Protein AF-W7JG58-F1 (afdb_monomer)

Solvent-accessible surface area (backbone atoms only — not comparable to full-atom values): 6513 Å² total; per-residue (Å²): 108,73,78,56,68,74,74,56,93,46,72,69,57,53,53,53,50,55,53,48,54,50,50,51,49,55,46,51,51,50,52,54,45,50,71,71,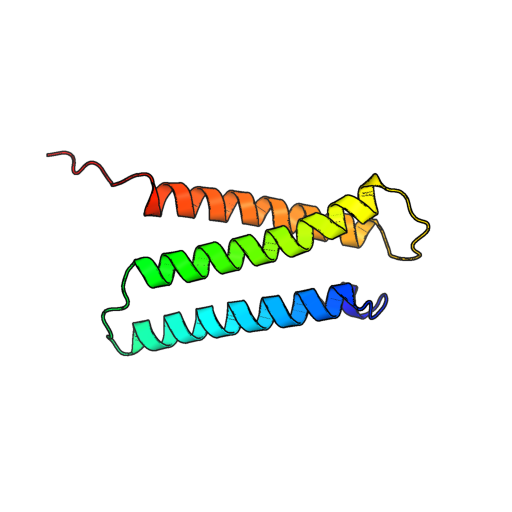68,47,86,70,54,73,63,57,60,47,52,49,52,53,50,52,47,50,53,39,51,65,54,41,55,59,45,48,47,58,71,72,67,66,66,97,62,94,63,64,63,69,60,49,51,53,52,40,54,53,39,51,54,51,44,54,52,53,48,52,51,48,44,56,70,72,70,42,74,78,75,76,80,125

Secondary structure (DSSP, 8-state):
-HHHHTT---HHHHHHHHHHHHHHHHHHHHHHHHHTT----HHHHHHHHHHHHHHHHHHHHHHHHHHHS-----S-HHHHHHHHHHHHHHHHHHHHHHIIIII-------

Structure (mmCIF, N/CA/C/O backbone):
data_AF-W7JG58-F1
#
_entry.id 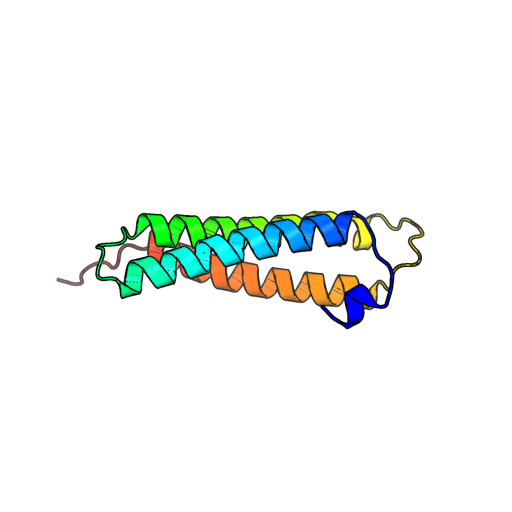  AF-W7JG58-F1
#
loop_
_atom_site.group_PDB
_atom_site.id
_atom_site.type_symbol
_atom_site.label_atom_id
_atom_site.label_alt_id
_atom_site.label_comp_id
_atom_site.label_asym_id
_atom_site.label_entity_id
_atom_site.label_seq_id
_atom_site.pdbx_PDB_ins_code
_atom_site.Cartn_x
_atom_site.Cartn_y
_atom_site.Cartn_z
_atom_site.occupancy
_atom_site.B_iso_or_equiv
_atom_site.auth_seq_id
_atom_site.auth_comp_id
_atom_site.auth_asym_id
_atom_site.auth_atom_id
_atom_site.pdbx_PDB_model_num
ATOM 1 N N . MET A 1 1 ? -2.314 7.434 -13.767 1.00 55.03 1 MET A N 1
ATOM 2 C CA . MET A 1 1 ? -3.034 6.501 -14.660 1.00 55.03 1 MET A CA 1
ATOM 3 C C . MET A 1 1 ? -2.973 6.939 -16.125 1.00 55.03 1 MET A C 1
ATOM 5 O O . MET A 1 1 ? -2.529 6.132 -16.918 1.00 55.03 1 MET A O 1
ATOM 9 N N . TRP A 1 2 ? -3.291 8.195 -16.489 1.00 54.53 2 TRP A N 1
ATOM 10 C CA . TRP A 1 2 ? -3.319 8.653 -17.899 1.00 54.53 2 TRP A CA 1
ATOM 11 C C . TRP A 1 2 ? -2.016 8.413 -18.692 1.00 54.53 2 TRP A C 1
ATOM 13 O O . TRP A 1 2 ? -2.053 7.861 -19.784 1.00 54.53 2 TRP A O 1
ATOM 23 N N . VAL A 1 3 ? -0.857 8.711 -18.093 1.00 58.19 3 VAL A N 1
ATOM 24 C CA . VAL A 1 3 ? 0.471 8.484 -18.709 1.00 58.19 3 VAL A CA 1
ATOM 25 C C . VAL A 1 3 ? 0.822 6.991 -18.837 1.00 58.19 3 VAL A C 1
ATOM 27 O O . VAL A 1 3 ? 1.649 6.612 -19.655 1.00 58.19 3 VAL A O 1
ATOM 30 N N . ASN A 1 4 ? 0.199 6.120 -18.038 1.00 58.28 4 ASN A N 1
ATOM 31 C CA . ASN A 1 4 ? 0.434 4.675 -18.096 1.00 58.28 4 ASN A CA 1
ATOM 32 C C . ASN A 1 4 ? -0.404 4.026 -19.209 1.00 58.28 4 ASN A C 1
ATOM 34 O O . ASN A 1 4 ? 0.053 3.095 -19.854 1.00 58.28 4 ASN A O 1
ATOM 38 N N . THR A 1 5 ? -1.604 4.554 -19.468 1.00 56.91 5 THR A N 1
ATOM 39 C CA . THR A 1 5 ? -2.506 4.104 -20.540 1.00 56.91 5 THR A CA 1
ATOM 40 C C . THR A 1 5 ? -2.022 4.519 -21.933 1.00 56.91 5 THR A C 1
ATOM 42 O O . THR A 1 5 ? -2.365 3.878 -22.920 1.00 56.91 5 THR A O 1
ATOM 45 N N . SER A 1 6 ? -1.205 5.573 -22.032 1.00 58.41 6 SER A N 1
ATOM 46 C CA . SER A 1 6 ? -0.697 6.087 -23.309 1.00 58.41 6 SER A CA 1
ATOM 47 C C . SER A 1 6 ? 0.524 5.343 -23.862 1.00 58.41 6 SER A C 1
ATOM 49 O O . SER A 1 6 ? 0.901 5.603 -24.999 1.00 58.41 6 SER A O 1
ATOM 51 N N . VAL A 1 7 ? 1.174 4.468 -23.081 1.00 59.00 7 VAL A N 1
ATOM 52 C CA . VAL A 1 7 ? 2.478 3.879 -23.459 1.00 59.00 7 VAL A CA 1
ATOM 53 C C . VAL A 1 7 ? 2.427 2.372 -23.753 1.00 59.00 7 VAL A C 1
ATOM 55 O O . VAL A 1 7 ? 3.363 1.823 -24.325 1.00 59.00 7 VAL A O 1
ATOM 58 N N . GLY A 1 8 ? 1.309 1.708 -23.471 1.00 52.84 8 GLY A N 1
ATOM 59 C CA . GLY A 1 8 ? 1.082 0.321 -23.874 1.00 52.84 8 GLY A CA 1
ATOM 60 C C . GLY A 1 8 ? 0.206 -0.423 -22.877 1.00 52.84 8 GLY A C 1
ATOM 61 O O . GLY A 1 8 ? 0.399 -0.321 -21.668 1.00 52.84 8 GLY A O 1
ATOM 62 N N . TYR A 1 9 ? -0.770 -1.168 -23.391 1.00 52.56 9 TYR A N 1
ATOM 63 C CA . TYR A 1 9 ? -1.622 -2.053 -22.600 1.00 52.56 9 TYR A CA 1
ATOM 64 C C . TYR A 1 9 ? -0.893 -3.378 -22.372 1.00 52.56 9 TYR A C 1
ATOM 66 O O . TYR A 1 9 ? -1.050 -4.316 -23.147 1.00 52.56 9 TYR A O 1
ATOM 74 N N . ASP A 1 10 ? -0.068 -3.437 -21.331 1.00 65.62 10 ASP A N 1
ATOM 75 C CA . ASP A 1 10 ? 0.560 -4.686 -20.896 1.00 65.62 10 ASP A CA 1
ATOM 76 C C . ASP A 1 10 ? -0.354 -5.436 -19.909 1.00 65.62 10 ASP A C 1
ATOM 78 O O . ASP A 1 10 ? -1.075 -4.812 -19.120 1.00 65.62 10 ASP A O 1
ATOM 82 N N . GLY A 1 11 ? -0.342 -6.773 -19.938 1.00 66.75 11 GLY A N 1
ATOM 83 C CA . GLY A 1 11 ? -1.221 -7.608 -19.099 1.00 66.75 11 GLY A CA 1
ATOM 84 C C . GLY A 1 11 ? -1.006 -7.383 -17.597 1.00 66.75 11 GLY A C 1
ATOM 85 O O . GLY A 1 11 ? -1.951 -7.435 -16.806 1.00 66.75 11 GLY A O 1
ATOM 86 N N . ASP A 1 12 ? 0.220 -7.017 -17.227 1.00 68.56 12 ASP A N 1
ATOM 87 C CA . ASP A 1 12 ? 0.618 -6.636 -15.871 1.00 68.56 12 ASP A CA 1
ATOM 88 C C . ASP A 1 12 ? -0.168 -5.412 -15.361 1.00 68.56 12 ASP A C 1
ATOM 90 O O . ASP A 1 12 ? -0.651 -5.376 -14.228 1.00 68.56 12 ASP A O 1
ATOM 94 N N . ILE A 1 13 ? -0.394 -4.419 -16.230 1.00 70.94 13 ILE A N 1
ATOM 95 C CA . ILE A 1 13 ? -1.127 -3.194 -15.882 1.00 70.94 13 ILE A CA 1
ATOM 96 C C . ILE A 1 13 ? -2.610 -3.502 -15.669 1.00 70.94 13 ILE A C 1
ATOM 98 O O . ILE A 1 13 ? -3.216 -2.962 -14.741 1.00 70.94 13 ILE A O 1
ATOM 102 N N . TYR A 1 14 ? -3.193 -4.384 -16.484 1.00 74.81 14 TYR A N 1
ATOM 103 C CA . TYR A 1 14 ? -4.586 -4.801 -16.319 1.00 74.81 14 TYR A CA 1
ATOM 104 C C . TYR A 1 14 ? -4.806 -5.499 -14.971 1.00 74.81 14 TYR A C 1
ATOM 106 O O . TYR A 1 14 ? -5.741 -5.154 -14.246 1.00 74.81 14 TYR A O 1
ATOM 114 N N . TYR A 1 15 ? -3.902 -6.405 -14.587 1.00 77.88 15 TYR A N 1
ATOM 115 C CA . TYR A 1 15 ? -3.937 -7.064 -13.281 1.00 77.88 15 TYR A CA 1
ATOM 116 C C . TYR A 1 15 ? -3.892 -6.051 -12.126 1.00 77.88 15 TYR A C 1
ATOM 118 O O . TYR A 1 15 ? -4.737 -6.091 -11.229 1.00 77.88 15 TYR A O 1
ATOM 126 N N . ILE A 1 16 ? -2.977 -5.078 -12.186 1.00 75.00 16 ILE A N 1
ATOM 127 C CA . ILE A 1 16 ? -2.850 -4.021 -11.171 1.00 75.00 16 ILE A CA 1
ATOM 128 C C . ILE A 1 16 ? -4.131 -3.182 -11.067 1.00 75.00 16 ILE A C 1
ATOM 130 O O . ILE A 1 16 ? -4.563 -2.858 -9.959 1.00 75.00 16 ILE A O 1
ATOM 134 N N . ILE A 1 17 ? -4.750 -2.832 -12.198 1.00 79.44 17 ILE A N 1
ATOM 135 C CA . ILE A 1 17 ? -5.988 -2.042 -12.222 1.00 79.44 17 ILE A CA 1
ATOM 136 C C . ILE A 1 17 ? -7.140 -2.828 -11.593 1.00 79.44 17 ILE A C 1
ATOM 138 O O . ILE A 1 17 ? -7.839 -2.281 -10.744 1.00 79.44 17 ILE A O 1
ATOM 142 N N . VAL A 1 18 ? -7.316 -4.102 -11.956 1.00 83.69 18 VAL A N 1
ATOM 143 C CA . VAL A 1 18 ? -8.394 -4.946 -11.418 1.00 83.69 18 VAL A CA 1
ATOM 144 C C . VAL A 1 18 ? -8.244 -5.130 -9.908 1.00 83.69 18 VAL A C 1
ATOM 146 O O . VAL A 1 18 ? -9.209 -4.925 -9.170 1.00 83.69 18 VAL A O 1
ATOM 149 N N . VAL A 1 19 ? -7.036 -5.447 -9.430 1.00 81.56 19 VAL A N 1
ATOM 150 C CA . VAL A 1 19 ? -6.767 -5.606 -7.992 1.00 81.56 19 VAL A CA 1
ATOM 151 C C . VAL A 1 19 ? -6.987 -4.287 -7.250 1.00 81.56 19 VAL A C 1
ATOM 153 O O . VAL A 1 19 ? -7.637 -4.279 -6.207 1.00 81.56 19 VAL A O 1
ATOM 156 N N . ASN A 1 20 ? -6.521 -3.163 -7.802 1.00 82.75 20 ASN A N 1
ATOM 157 C CA . ASN A 1 20 ? -6.755 -1.840 -7.225 1.00 82.75 20 ASN A CA 1
ATOM 158 C C . ASN A 1 20 ? -8.249 -1.526 -7.110 1.00 82.75 20 ASN A C 1
ATOM 160 O O . ASN A 1 20 ? -8.728 -1.199 -6.029 1.00 82.75 20 ASN A O 1
ATOM 164 N N . SER A 1 21 ? -9.005 -1.668 -8.199 1.00 83.44 21 SER A N 1
ATOM 165 C CA . SER A 1 21 ? -10.448 -1.420 -8.207 1.00 83.44 21 SER A CA 1
ATOM 166 C C . SER A 1 21 ? -11.200 -2.333 -7.237 1.00 83.44 21 SER A C 1
ATOM 168 O O . SER A 1 21 ? -12.143 -1.876 -6.594 1.00 83.44 21 SER A O 1
ATOM 170 N N . PHE A 1 22 ? -10.766 -3.584 -7.072 1.00 86.00 22 PHE A N 1
ATOM 171 C CA . PHE A 1 22 ? -11.345 -4.512 -6.102 1.00 86.00 22 PHE A CA 1
ATOM 172 C C . PHE A 1 22 ? -11.089 -4.076 -4.652 1.00 86.00 22 PHE A C 1
ATOM 174 O O . PHE A 1 22 ? -12.029 -3.981 -3.863 1.00 86.00 22 PHE A O 1
ATOM 181 N N . VAL A 1 23 ? -9.844 -3.743 -4.297 1.00 82.31 23 VAL A N 1
ATOM 182 C CA . VAL A 1 23 ? -9.507 -3.229 -2.955 1.00 82.31 23 VAL A CA 1
ATOM 183 C C . VAL A 1 23 ? -10.271 -1.936 -2.668 1.00 82.31 23 VAL A C 1
ATOM 185 O O . VAL A 1 23 ? -10.825 -1.756 -1.582 1.00 82.31 23 VAL A O 1
ATOM 188 N N . HIS A 1 24 ? -10.365 -1.059 -3.664 1.00 83.19 24 HIS A N 1
ATOM 189 C CA . HIS A 1 24 ? -11.049 0.223 -3.551 1.00 83.19 24 HIS A CA 1
ATOM 190 C C . HIS A 1 24 ? -12.572 0.059 -3.414 1.00 83.19 24 HIS A C 1
ATOM 192 O O . HIS A 1 24 ? -13.206 0.781 -2.644 1.00 83.19 24 HIS A O 1
ATOM 198 N N . PHE A 1 25 ? -13.157 -0.941 -4.080 1.00 86.75 25 PHE A N 1
ATOM 199 C CA . PHE A 1 25 ? -14.548 -1.345 -3.877 1.00 86.75 25 PHE A CA 1
ATOM 200 C C . PHE A 1 25 ? -14.796 -1.806 -2.432 1.00 86.75 25 PHE A C 1
ATOM 202 O O . PHE A 1 25 ? -15.729 -1.328 -1.786 1.00 86.75 25 PHE A O 1
ATOM 209 N N . VAL A 1 26 ? -13.927 -2.665 -1.887 1.00 82.69 26 VAL A N 1
ATOM 210 C CA . VAL A 1 26 ? -14.021 -3.141 -0.493 1.00 82.69 26 VAL A CA 1
ATOM 211 C C . VAL A 1 26 ? -13.864 -1.987 0.505 1.00 82.69 26 VAL A C 1
ATOM 213 O O . VAL A 1 26 ? -14.586 -1.923 1.502 1.00 82.69 26 VAL A O 1
ATOM 216 N N . MET A 1 27 ? -12.970 -1.037 0.228 1.00 81.69 27 MET A N 1
ATOM 217 C CA . MET A 1 27 ? -12.769 0.155 1.052 1.00 81.69 27 MET A CA 1
ATOM 218 C C . MET A 1 27 ? -14.013 1.059 1.081 1.00 81.69 27 MET A C 1
ATOM 220 O O . MET A 1 27 ? -14.445 1.474 2.159 1.00 81.69 27 MET A O 1
ATOM 224 N N . TYR A 1 28 ? -14.646 1.328 -0.063 1.00 79.88 28 TYR A N 1
ATOM 225 C CA . TYR A 1 28 ? -15.878 2.121 -0.074 1.00 79.88 28 TYR A CA 1
ATOM 226 C C . TYR A 1 28 ? -17.060 1.387 0.544 1.00 79.88 28 TYR A C 1
ATOM 228 O O . TYR A 1 28 ? -17.854 2.014 1.246 1.00 79.88 28 TYR A O 1
ATOM 236 N N . LEU A 1 29 ? -17.150 0.068 0.361 1.00 81.19 29 LEU A N 1
ATOM 237 C CA . LEU A 1 29 ? -18.154 -0.746 1.038 1.00 81.19 29 LEU A CA 1
ATOM 238 C C . LEU A 1 29 ? -17.995 -0.654 2.564 1.00 81.19 29 LEU A C 1
ATOM 240 O O . LEU A 1 29 ? -18.981 -0.486 3.283 1.00 81.19 29 LEU A O 1
ATOM 244 N N . TYR A 1 30 ? -16.755 -0.678 3.059 1.00 77.12 30 TYR A N 1
ATOM 245 C CA . TYR A 1 30 ? -16.441 -0.454 4.468 1.00 77.12 30 TYR A CA 1
ATOM 246 C C . TYR A 1 30 ? -16.926 0.923 4.961 1.00 77.12 30 TYR A C 1
ATOM 248 O O . TYR A 1 30 ? -17.586 1.011 6.001 1.00 77.12 30 TYR A O 1
ATOM 256 N N . TYR A 1 31 ? -16.642 1.999 4.219 1.00 77.19 31 TYR A N 1
ATOM 257 C CA . TYR A 1 31 ? -17.098 3.344 4.587 1.00 77.19 31 TYR A CA 1
ATOM 258 C C . TYR A 1 31 ? -18.620 3.480 4.542 1.00 77.19 31 TYR A C 1
ATOM 260 O O . TYR A 1 31 ? -19.202 4.095 5.435 1.00 77.19 31 TYR A O 1
ATOM 268 N N . TYR A 1 32 ? -19.271 2.863 3.557 1.00 79.50 32 TYR A N 1
ATOM 269 C CA . TYR A 1 32 ? -20.725 2.818 3.458 1.00 79.50 32 TYR A CA 1
ATOM 270 C C . TYR A 1 32 ? -21.344 2.143 4.688 1.00 79.50 32 TYR A C 1
ATOM 272 O O . TYR A 1 32 ? -22.188 2.734 5.360 1.00 79.50 32 TYR A O 1
ATOM 280 N N . LEU A 1 33 ? -20.854 0.957 5.064 1.00 75.94 33 LEU A N 1
ATOM 281 C CA . LEU A 1 33 ? -21.310 0.237 6.258 1.00 75.94 33 LEU A CA 1
ATOM 282 C C . LEU A 1 33 ? -21.056 1.027 7.552 1.00 75.94 33 LEU A C 1
ATOM 284 O O . LEU A 1 33 ? -21.892 1.015 8.457 1.00 75.94 33 LEU A O 1
ATOM 288 N N . SER A 1 34 ? -19.937 1.753 7.630 1.00 72.50 34 SER A N 1
ATOM 289 C CA . SER A 1 34 ? -19.632 2.627 8.768 1.00 72.50 34 SER A CA 1
ATOM 290 C C . SER A 1 34 ? -20.598 3.813 8.877 1.00 72.50 34 SER A C 1
ATOM 292 O O . SER A 1 34 ? -20.916 4.229 9.992 1.00 72.50 34 SER A O 1
ATOM 294 N N . SER A 1 35 ? -21.080 4.351 7.755 1.00 75.31 35 SER A N 1
ATOM 295 C CA . SER A 1 35 ? -22.056 5.450 7.728 1.00 75.31 35 SER A CA 1
ATOM 296 C C . SER A 1 35 ? -23.467 5.000 8.118 1.00 75.31 35 SER A C 1
ATOM 298 O O . SER A 1 35 ? -24.220 5.774 8.704 1.00 75.31 35 SER A O 1
ATOM 300 N N . VAL A 1 36 ? -23.808 3.728 7.893 1.00 80.00 36 VAL A N 1
ATOM 301 C CA . VAL A 1 36 ? -25.110 3.128 8.254 1.00 80.00 36 VAL A CA 1
ATOM 302 C C . VAL A 1 36 ? -25.202 2.788 9.763 1.00 80.00 36 VAL A C 1
ATOM 304 O O . VAL A 1 36 ? -26.107 2.092 10.209 1.00 80.00 36 VAL A O 1
ATOM 307 N N . LYS A 1 37 ? -24.288 3.309 10.601 1.00 65.56 37 LYS A N 1
ATOM 308 C CA . LYS A 1 37 ? -24.201 3.074 12.062 1.00 65.56 37 LYS A CA 1
ATOM 309 C C . LYS A 1 37 ? -24.068 1.601 12.476 1.00 65.56 37 LYS A C 1
ATOM 311 O O . LYS A 1 37 ? -24.242 1.277 13.654 1.00 65.56 37 LYS A O 1
ATOM 316 N N . PHE A 1 38 ? -23.695 0.706 11.562 1.00 65.06 38 PHE A N 1
ATOM 317 C CA . PHE A 1 38 ? -23.277 -0.635 11.956 1.00 65.06 38 PHE A CA 1
ATOM 318 C C . PHE A 1 38 ? -21.975 -0.533 12.757 1.00 65.06 38 PHE A C 1
ATOM 320 O O . PHE A 1 38 ? -21.065 0.211 12.390 1.00 65.06 38 PHE A O 1
ATOM 327 N N . LYS A 1 39 ? -21.870 -1.270 13.872 1.00 58.53 39 LYS A N 1
ATOM 328 C CA . LYS A 1 39 ? -20.624 -1.380 14.648 1.00 58.53 39 LYS A CA 1
ATOM 329 C C . LYS A 1 39 ? -19.600 -2.156 13.824 1.00 58.53 39 LYS A C 1
ATOM 331 O O . LYS A 1 39 ? -19.426 -3.355 14.017 1.00 58.53 39 LYS A O 1
ATOM 336 N N . VAL A 1 40 ? -18.949 -1.486 12.878 1.00 61.66 40 VAL A N 1
ATOM 337 C CA . VAL A 1 40 ? -17.946 -2.134 12.042 1.00 61.66 40 VAL A CA 1
ATOM 338 C C . VAL A 1 40 ? -16.722 -2.427 12.917 1.00 61.66 40 VAL A C 1
ATOM 340 O O . VAL A 1 40 ? -16.149 -1.494 13.492 1.00 61.66 40 VAL A O 1
ATOM 343 N N . PRO A 1 41 ? -16.326 -3.702 13.076 1.00 65.44 41 PRO A N 1
ATOM 344 C CA . PRO A 1 41 ? -15.233 -4.068 13.965 1.00 65.44 41 PRO A CA 1
ATOM 345 C C . PRO A 1 41 ? -13.913 -3.444 13.496 1.00 65.44 41 PRO A C 1
ATOM 347 O O . PRO A 1 41 ? -13.659 -3.319 12.297 1.00 65.44 41 PRO A O 1
ATOM 350 N N . ILE A 1 42 ? -13.034 -3.102 14.445 1.00 64.38 42 ILE A N 1
ATOM 351 C CA . ILE A 1 42 ? -11.675 -2.590 14.170 1.00 64.38 42 ILE A CA 1
ATOM 352 C C . ILE A 1 42 ? -10.896 -3.532 13.226 1.00 64.38 42 ILE A C 1
ATOM 354 O O . ILE A 1 42 ? -10.083 -3.080 12.426 1.00 64.38 42 ILE A O 1
ATOM 358 N N . PHE A 1 43 ? -11.205 -4.832 13.259 1.00 64.19 43 PHE A N 1
ATOM 359 C CA . PHE A 1 43 ? -10.628 -5.855 12.386 1.00 64.19 43 PHE A CA 1
ATOM 360 C C . PHE A 1 43 ? -10.934 -5.640 10.899 1.00 64.19 43 PHE A C 1
ATOM 362 O O . PHE A 1 43 ? -10.090 -5.937 10.059 1.00 64.19 43 PHE A O 1
ATOM 369 N N . ALA A 1 44 ? -12.092 -5.071 10.554 1.00 69.19 44 ALA A N 1
ATOM 370 C CA . ALA A 1 44 ? -12.416 -4.752 9.166 1.00 69.19 44 ALA A CA 1
ATOM 371 C C . ALA A 1 44 ? -11.540 -3.600 8.642 1.00 69.19 44 ALA A C 1
ATOM 373 O O . ALA A 1 44 ? -11.044 -3.675 7.521 1.00 69.19 44 ALA A O 1
ATOM 374 N N . LYS A 1 45 ? -11.246 -2.592 9.484 1.00 69.50 45 LYS A N 1
ATOM 375 C CA . LYS A 1 45 ? -10.253 -1.548 9.157 1.00 69.50 45 LYS A CA 1
ATOM 376 C C . LYS A 1 45 ? -8.871 -2.158 8.925 1.00 69.50 45 LYS A C 1
ATOM 378 O O . LYS A 1 45 ? -8.169 -1.747 8.003 1.00 69.50 45 LYS A O 1
ATOM 383 N N . ALA A 1 46 ? -8.497 -3.148 9.739 1.00 70.31 46 ALA A N 1
ATOM 384 C CA . ALA A 1 46 ? -7.223 -3.850 9.610 1.00 70.31 46 ALA A CA 1
ATOM 385 C C . ALA A 1 46 ? -7.148 -4.583 8.278 1.00 70.31 46 ALA A C 1
ATOM 387 O O . ALA A 1 46 ? -6.206 -4.375 7.522 1.00 70.31 46 ALA A O 1
ATOM 388 N N . CYS A 1 47 ? -8.182 -5.360 7.958 1.00 78.12 47 CYS A N 1
ATOM 389 C CA . CYS A 1 47 ? -8.273 -6.119 6.719 1.00 78.12 47 CYS A CA 1
ATOM 390 C C . CYS A 1 47 ? -8.119 -5.217 5.484 1.00 78.12 47 CYS A C 1
ATOM 392 O O . CYS A 1 47 ? -7.266 -5.491 4.645 1.00 78.12 47 CYS A O 1
ATOM 394 N N . VAL A 1 48 ? -8.837 -4.087 5.423 1.00 79.12 48 VAL A N 1
ATOM 395 C CA . VAL A 1 48 ? -8.709 -3.116 4.318 1.00 79.12 48 VAL A CA 1
ATOM 396 C C . VAL A 1 48 ? -7.285 -2.557 4.229 1.00 79.12 48 VAL A C 1
ATOM 398 O O . VAL A 1 48 ? -6.716 -2.479 3.144 1.00 79.12 48 VAL A O 1
ATOM 401 N N . THR A 1 49 ? -6.675 -2.231 5.372 1.00 80.81 49 THR A N 1
ATOM 402 C CA . THR A 1 49 ? -5.300 -1.708 5.434 1.00 80.81 49 THR A CA 1
ATOM 403 C C . THR A 1 49 ? -4.282 -2.735 4.919 1.00 80.81 49 THR A C 1
ATOM 405 O O . THR A 1 49 ? -3.404 -2.393 4.129 1.00 80.81 49 THR A O 1
ATOM 408 N N . TYR A 1 50 ? -4.412 -4.006 5.313 1.00 80.38 50 TYR A N 1
ATOM 409 C CA . TYR A 1 50 ? -3.555 -5.095 4.834 1.00 80.38 50 TYR A CA 1
ATOM 410 C C . TYR A 1 50 ? -3.742 -5.373 3.340 1.00 80.38 50 TYR A C 1
ATOM 412 O O . TYR A 1 50 ? -2.749 -5.547 2.634 1.00 80.38 50 TYR A O 1
ATOM 420 N N . LEU A 1 51 ? -4.981 -5.352 2.842 1.00 83.44 51 LEU A N 1
ATOM 421 C CA . LEU A 1 51 ? -5.278 -5.508 1.415 1.00 83.44 51 LEU A CA 1
ATOM 422 C C . LEU A 1 51 ? -4.655 -4.380 0.578 1.00 83.44 51 LEU A C 1
ATOM 424 O O . LEU A 1 51 ? -4.037 -4.651 -0.451 1.00 83.44 51 LEU A O 1
ATOM 428 N N . GLN A 1 52 ? -4.734 -3.133 1.051 1.00 82.06 52 GLN A N 1
ATOM 429 C CA . GLN A 1 52 ? -4.107 -1.980 0.398 1.00 82.06 52 GLN A CA 1
ATOM 430 C C . GLN A 1 52 ? -2.575 -2.115 0.343 1.00 82.06 52 GLN A C 1
ATOM 432 O O . GLN A 1 52 ? -1.958 -1.846 -0.686 1.00 82.06 52 GLN A O 1
ATOM 437 N N . MET A 1 53 ? -1.943 -2.576 1.428 1.00 83.19 53 MET A N 1
ATOM 438 C CA . MET A 1 53 ? -0.497 -2.826 1.446 1.00 83.19 53 MET A CA 1
ATOM 439 C C . MET A 1 53 ? -0.090 -3.962 0.500 1.00 83.19 53 MET A C 1
ATOM 441 O O . MET A 1 53 ? 0.928 -3.851 -0.185 1.00 83.19 53 MET A O 1
ATOM 445 N N . LEU A 1 54 ? -0.888 -5.031 0.425 1.00 84.62 54 LEU A N 1
ATOM 446 C CA . LEU A 1 54 ? -0.643 -6.162 -0.473 1.00 84.62 54 LEU A CA 1
ATOM 447 C C . LEU A 1 54 ? -0.733 -5.748 -1.950 1.00 84.62 54 LEU A C 1
ATOM 449 O O . LEU A 1 54 ? 0.072 -6.195 -2.771 1.00 84.62 54 LEU A O 1
ATOM 453 N N . GLN A 1 55 ? -1.653 -4.840 -2.280 1.00 83.25 55 GLN A N 1
ATOM 454 C CA . GLN A 1 55 ? -1.724 -4.227 -3.603 1.00 83.25 55 GLN A CA 1
ATOM 455 C C . GLN A 1 55 ? -0.431 -3.465 -3.942 1.00 83.25 55 GLN A C 1
ATOM 457 O O . GLN A 1 55 ? 0.115 -3.657 -5.026 1.00 83.25 55 GLN A O 1
ATOM 462 N N . PHE A 1 56 ? 0.101 -2.643 -3.029 1.00 84.25 56 PHE A N 1
ATOM 463 C CA . PHE A 1 56 ? 1.360 -1.924 -3.274 1.00 84.25 56 PHE A CA 1
ATOM 464 C C . PHE A 1 56 ? 2.552 -2.875 -3.446 1.00 84.25 56 PHE A C 1
ATOM 466 O O . PHE A 1 56 ? 3.357 -2.681 -4.354 1.00 84.25 56 PHE A O 1
ATOM 473 N N . LEU A 1 57 ? 2.638 -3.936 -2.639 1.00 83.94 57 LEU A N 1
ATOM 474 C CA . LEU A 1 57 ? 3.648 -4.993 -2.785 1.00 83.94 57 LEU A CA 1
ATOM 475 C C . LEU A 1 57 ? 3.585 -5.673 -4.157 1.00 83.94 57 LEU A C 1
ATOM 477 O O . LEU A 1 57 ? 4.619 -5.868 -4.796 1.00 83.94 57 LEU A O 1
ATOM 481 N N . SER A 1 58 ? 2.373 -5.966 -4.628 1.00 82.12 58 SER A N 1
ATOM 482 C CA . SER A 1 58 ? 2.143 -6.589 -5.936 1.00 82.12 58 SER A CA 1
ATOM 483 C C . SER A 1 58 ? 2.589 -5.699 -7.103 1.00 82.12 58 SER A C 1
ATOM 485 O O . SER A 1 58 ? 2.938 -6.221 -8.151 1.00 82.12 58 SER A O 1
ATOM 487 N N . ILE A 1 59 ? 2.630 -4.372 -6.922 1.00 80.31 59 ILE A N 1
ATOM 488 C CA . ILE A 1 59 ? 3.135 -3.406 -7.916 1.00 80.31 59 ILE A CA 1
ATOM 489 C C . ILE A 1 59 ? 4.664 -3.244 -7.811 1.00 80.31 59 ILE A C 1
ATOM 491 O O . ILE A 1 59 ? 5.356 -3.073 -8.817 1.00 80.31 59 ILE A O 1
ATOM 495 N N . ILE A 1 60 ? 5.210 -3.306 -6.592 1.00 82.94 60 ILE A N 1
ATOM 496 C CA . ILE A 1 60 ? 6.645 -3.153 -6.307 1.00 82.94 60 ILE A CA 1
ATOM 497 C C . ILE A 1 60 ? 7.455 -4.329 -6.871 1.00 82.94 60 ILE A C 1
ATOM 499 O O . ILE A 1 60 ? 8.507 -4.096 -7.460 1.00 82.94 60 ILE A O 1
ATOM 503 N N . LEU A 1 61 ? 6.983 -5.572 -6.729 1.00 81.06 61 LEU A N 1
ATOM 504 C CA . LEU A 1 61 ? 7.697 -6.779 -7.178 1.00 81.06 61 LEU A CA 1
ATOM 505 C C . LEU A 1 61 ? 8.053 -6.773 -8.685 1.00 81.06 61 LEU A C 1
ATOM 507 O O . LEU A 1 61 ? 9.245 -6.844 -9.006 1.00 81.06 61 LEU A O 1
ATOM 511 N N . PRO A 1 62 ? 7.090 -6.638 -9.618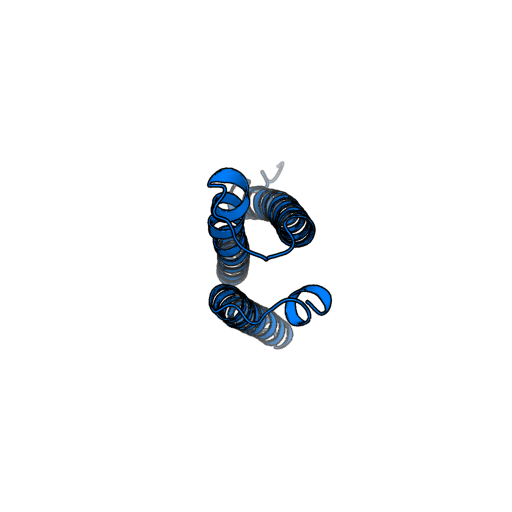 1.00 76.06 62 PRO A N 1
ATOM 512 C CA . PRO A 1 62 ? 7.391 -6.562 -11.047 1.00 76.06 62 PRO A CA 1
ATOM 513 C C . PRO A 1 62 ? 8.135 -5.268 -11.411 1.00 76.06 62 PRO A C 1
ATOM 515 O O . PRO A 1 62 ? 9.050 -5.300 -12.234 1.00 76.06 62 PRO A O 1
ATOM 518 N N . GLY A 1 63 ? 7.838 -4.140 -10.748 1.00 74.12 63 GLY A N 1
ATOM 519 C CA . GLY A 1 63 ? 8.568 -2.882 -10.945 1.00 74.12 63 GLY A CA 1
ATOM 520 C C . GLY A 1 63 ? 10.060 -2.988 -10.601 1.00 74.12 63 GLY A C 1
ATOM 521 O O . GLY A 1 63 ? 10.906 -2.476 -11.337 1.00 74.12 63 GLY A O 1
ATOM 522 N N . PHE A 1 64 ? 10.396 -3.704 -9.526 1.00 79.44 64 PHE A N 1
ATOM 523 C CA . PHE A 1 64 ? 11.775 -3.993 -9.136 1.00 79.44 64 PHE A CA 1
ATOM 524 C C . PHE A 1 64 ? 12.467 -4.898 -10.158 1.00 79.44 64 PHE A C 1
ATOM 526 O O . PHE A 1 64 ? 13.586 -4.602 -10.576 1.00 79.44 64 PHE A O 1
ATOM 533 N N . TYR A 1 65 ? 11.785 -5.955 -10.613 1.00 75.12 65 TYR A N 1
ATOM 534 C CA . TYR A 1 65 ? 12.311 -6.879 -11.618 1.00 75.12 65 TYR A CA 1
ATOM 535 C C . TYR A 1 65 ? 12.642 -6.159 -12.936 1.00 75.12 65 TYR A C 1
ATOM 537 O O . TYR A 1 65 ? 13.748 -6.297 -13.456 1.00 75.12 65 TYR A O 1
ATOM 545 N N . VAL A 1 66 ? 11.744 -5.301 -13.430 1.00 73.31 66 VAL A N 1
ATOM 546 C CA . VAL A 1 66 ? 11.961 -4.509 -14.655 1.00 73.31 66 VAL A CA 1
ATOM 547 C C . VAL A 1 66 ? 13.127 -3.520 -14.511 1.00 73.31 66 VAL A C 1
ATOM 549 O O . VAL A 1 66 ? 13.881 -3.316 -15.464 1.00 73.31 66 VAL A O 1
ATOM 552 N N . LEU A 1 67 ? 13.308 -2.911 -13.333 1.00 70.88 67 LEU A N 1
ATOM 553 C CA . LEU A 1 67 ? 14.394 -1.954 -13.087 1.00 70.88 67 LEU A CA 1
ATOM 554 C C . LEU A 1 67 ? 15.766 -2.625 -12.909 1.00 70.88 67 LEU A C 1
ATOM 556 O O . LEU A 1 67 ? 16.757 -2.086 -13.405 1.00 70.88 67 LEU A O 1
ATOM 560 N N . PHE A 1 68 ? 15.835 -3.776 -12.231 1.00 71.19 68 PHE A N 1
ATOM 561 C CA . PHE A 1 68 ? 17.098 -4.447 -11.893 1.00 71.19 68 PHE A CA 1
ATOM 562 C C . PHE A 1 68 ? 17.549 -5.502 -12.911 1.00 71.19 68 PHE A C 1
ATOM 564 O O . PHE A 1 68 ? 18.746 -5.618 -13.161 1.00 71.19 68 PHE A O 1
ATOM 571 N N . VAL A 1 69 ? 16.630 -6.260 -13.522 1.00 67.94 69 VAL A N 1
ATOM 572 C CA . VAL A 1 69 ? 16.975 -7.439 -14.348 1.00 67.94 69 VAL A CA 1
ATOM 573 C C . VAL A 1 69 ? 17.263 -7.082 -15.815 1.00 67.94 69 VAL A C 1
ATOM 575 O O . VAL A 1 69 ? 17.730 -7.916 -16.581 1.00 67.94 69 VAL A O 1
ATOM 578 N N . ARG A 1 70 ? 17.110 -5.808 -16.207 1.00 57.22 70 ARG A N 1
ATOM 579 C CA . ARG A 1 70 ? 17.608 -5.254 -17.485 1.00 57.22 70 ARG A CA 1
ATOM 580 C C . ARG A 1 70 ? 17.203 -6.079 -18.716 1.00 57.22 70 ARG A C 1
ATOM 582 O O . ARG A 1 70 ? 17.990 -6.272 -19.638 1.00 57.22 70 ARG A O 1
ATOM 589 N N . HIS A 1 71 ? 15.943 -6.505 -18.760 1.00 55.91 71 HIS A N 1
ATOM 590 C CA . HIS A 1 71 ? 15.346 -6.993 -19.997 1.00 55.91 71 HIS A CA 1
ATOM 591 C C . HIS A 1 71 ? 15.072 -5.798 -20.926 1.00 55.91 71 HIS A C 1
ATOM 593 O O . HIS A 1 71 ? 14.633 -4.742 -20.464 1.00 55.91 71 HIS A O 1
ATOM 599 N N . TYR A 1 72 ? 15.355 -5.938 -22.226 1.00 54.47 72 TYR A N 1
ATOM 600 C CA . TYR A 1 72 ? 15.053 -4.940 -23.262 1.00 54.47 72 TYR A CA 1
ATOM 601 C C . TYR A 1 72 ? 13.529 -4.786 -23.430 1.00 54.47 72 TYR A C 1
ATOM 603 O O . TYR A 1 72 ? 12.949 -5.252 -24.404 1.00 54.47 72 TYR A O 1
ATOM 611 N N . CYS A 1 73 ? 12.860 -4.148 -22.470 1.00 60.16 73 CYS A N 1
ATOM 612 C CA . CYS A 1 73 ? 11.473 -3.731 -22.620 1.00 60.16 73 CYS A CA 1
ATOM 613 C C . CYS A 1 73 ? 11.436 -2.299 -23.175 1.00 60.16 73 CYS A C 1
ATOM 615 O O . CYS A 1 73 ? 12.089 -1.414 -22.613 1.00 60.16 73 CYS A O 1
ATOM 617 N N . PRO A 1 74 ? 10.645 -2.028 -24.228 1.00 60.38 74 PRO A N 1
ATOM 618 C CA . PRO A 1 74 ? 10.463 -0.687 -24.794 1.00 60.38 74 PRO A CA 1
ATOM 619 C C . PRO A 1 74 ? 9.681 0.267 -23.868 1.00 60.38 74 PRO A C 1
ATOM 621 O O . PRO A 1 74 ? 9.368 1.391 -24.253 1.00 60.38 74 PRO A O 1
ATOM 624 N N . TYR A 1 75 ? 9.371 -0.154 -22.639 1.00 61.22 75 TYR A N 1
ATOM 625 C CA . TYR A 1 75 ? 8.600 0.628 -21.683 1.00 61.22 75 TYR A CA 1
ATOM 626 C C . TYR A 1 75 ? 9.447 1.752 -21.048 1.00 61.22 75 TYR A C 1
ATOM 628 O O . TYR A 1 75 ? 10.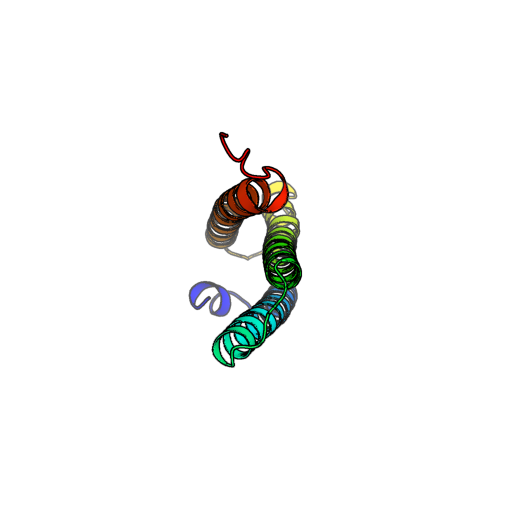608 1.533 -20.676 1.00 61.22 75 TYR A O 1
ATOM 636 N N . PRO A 1 76 ? 8.907 2.975 -20.872 1.00 67.38 76 PRO A N 1
ATOM 637 C CA . PRO A 1 76 ? 9.639 4.110 -20.324 1.00 67.38 76 PR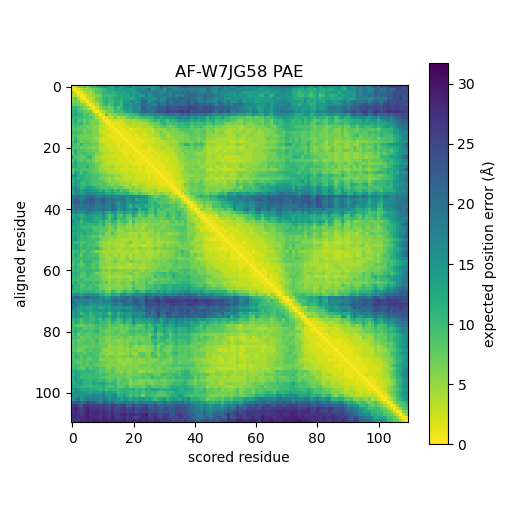O A CA 1
ATOM 638 C C . PRO A 1 76 ? 10.007 3.862 -18.860 1.00 67.38 76 PRO A C 1
ATOM 640 O O . PRO A 1 76 ? 9.215 4.057 -17.938 1.00 67.38 76 PRO A O 1
ATOM 643 N N . ARG A 1 77 ? 11.272 3.504 -18.637 1.00 66.50 77 ARG A N 1
ATOM 644 C CA . ARG A 1 77 ? 11.854 3.219 -17.314 1.00 66.50 77 ARG A CA 1
ATOM 645 C C . ARG A 1 77 ? 11.630 4.330 -16.283 1.00 66.50 77 ARG A C 1
ATOM 647 O O . ARG A 1 77 ? 11.462 4.044 -15.103 1.00 66.50 77 ARG A O 1
ATOM 654 N N . LYS A 1 78 ? 11.570 5.593 -16.724 1.00 69.06 78 LYS A N 1
ATOM 655 C CA . LYS A 1 78 ? 11.285 6.746 -15.851 1.00 69.06 78 LYS A CA 1
ATOM 656 C C . LYS A 1 78 ? 9.888 6.677 -15.223 1.00 69.06 78 LYS A C 1
ATOM 658 O O . LYS A 1 78 ? 9.730 7.035 -14.062 1.00 69.06 78 LYS A O 1
ATOM 663 N N . LEU A 1 79 ? 8.892 6.193 -15.968 1.00 69.56 79 LEU A N 1
ATOM 664 C CA . LEU A 1 79 ? 7.510 6.095 -15.498 1.00 69.56 79 LEU A CA 1
ATOM 665 C C . LEU A 1 79 ? 7.340 4.957 -14.481 1.00 69.56 79 LEU A C 1
ATOM 667 O O . LEU A 1 79 ? 6.677 5.130 -13.456 1.00 69.56 79 LEU A O 1
ATOM 671 N N . VAL A 1 80 ? 8.001 3.825 -14.740 1.00 72.12 80 VAL A N 1
ATOM 672 C CA . VAL A 1 80 ? 8.056 2.679 -13.819 1.00 72.12 80 VAL A CA 1
ATOM 673 C C . VAL A 1 80 ? 8.785 3.069 -12.532 1.00 72.12 80 VAL A C 1
ATOM 675 O O . VAL A 1 80 ? 8.265 2.838 -11.446 1.00 72.12 80 VAL A O 1
ATOM 678 N N . GLY A 1 81 ? 9.932 3.750 -12.640 1.00 74.75 81 GLY A N 1
ATOM 679 C CA . GLY A 1 81 ? 10.694 4.239 -11.486 1.00 74.75 81 GLY A CA 1
ATOM 680 C C . GLY A 1 81 ? 9.926 5.238 -10.615 1.00 74.75 81 GLY A C 1
ATOM 681 O O . GLY A 1 81 ? 9.946 5.123 -9.391 1.00 74.75 81 GLY A O 1
ATOM 682 N N . LEU A 1 82 ? 9.194 6.179 -11.223 1.00 79.75 82 LEU A N 1
ATOM 683 C CA . LEU A 1 82 ? 8.357 7.130 -10.483 1.00 79.75 82 LEU A CA 1
ATOM 684 C C . LEU A 1 82 ? 7.218 6.426 -9.731 1.00 79.75 82 LEU A C 1
ATOM 686 O O . LEU A 1 82 ? 6.977 6.707 -8.557 1.00 79.75 82 LEU A O 1
ATOM 690 N N . SER A 1 83 ? 6.539 5.487 -10.396 1.00 75.06 83 SER A N 1
ATOM 691 C CA . SER A 1 83 ? 5.434 4.725 -9.800 1.00 75.06 83 SER A CA 1
ATOM 692 C C . SER A 1 83 ? 5.917 3.812 -8.668 1.00 75.06 83 SER A C 1
ATOM 694 O O . SER A 1 83 ? 5.257 3.703 -7.635 1.00 75.06 83 SER A O 1
ATOM 696 N N . PHE A 1 84 ? 7.102 3.218 -8.826 1.00 80.62 84 PHE A N 1
ATOM 697 C CA . PHE A 1 84 ? 7.771 2.416 -7.805 1.00 80.62 84 PHE A CA 1
ATOM 698 C C . PHE A 1 84 ? 8.094 3.240 -6.552 1.00 80.62 84 PHE A C 1
ATOM 700 O O . PHE A 1 84 ? 7.726 2.851 -5.443 1.00 80.62 84 PHE A O 1
ATOM 707 N N . TYR A 1 85 ? 8.698 4.420 -6.725 1.00 84.31 85 TYR A N 1
ATOM 708 C CA . TYR A 1 85 ? 8.988 5.331 -5.614 1.00 84.31 85 TYR A CA 1
ATOM 709 C C . TYR A 1 85 ? 7.715 5.763 -4.870 1.00 84.31 85 TYR A C 1
ATOM 711 O O . TYR A 1 85 ? 7.677 5.778 -3.638 1.00 84.31 85 TYR A O 1
ATOM 719 N N . TYR A 1 86 ? 6.647 6.062 -5.613 1.00 84.00 86 TYR A N 1
ATOM 720 C CA . TYR A 1 86 ? 5.355 6.426 -5.036 1.00 84.00 86 TYR A CA 1
ATOM 721 C C . TYR A 1 86 ? 4.721 5.282 -4.226 1.00 84.00 86 TYR A C 1
ATOM 723 O O . TYR A 1 86 ? 4.230 5.507 -3.122 1.00 84.00 86 TYR A O 1
ATOM 731 N N . CYS A 1 87 ? 4.778 4.041 -4.719 1.00 83.44 87 CYS A N 1
ATOM 732 C CA . CYS A 1 87 ? 4.262 2.886 -3.977 1.00 83.44 87 CYS A CA 1
ATOM 733 C C . CYS A 1 87 ? 5.062 2.621 -2.693 1.00 83.44 87 CYS A C 1
ATOM 735 O O . CYS A 1 87 ? 4.468 2.295 -1.667 1.00 83.44 87 CYS A O 1
ATOM 737 N N . ILE A 1 88 ? 6.387 2.801 -2.716 1.00 86.19 88 ILE A N 1
ATOM 738 C CA . ILE A 1 88 ? 7.238 2.639 -1.527 1.00 86.19 88 ILE A CA 1
ATOM 739 C C . ILE A 1 88 ? 6.895 3.668 -0.448 1.00 86.19 88 ILE A C 1
ATOM 741 O O . ILE A 1 88 ? 6.755 3.300 0.719 1.00 86.19 88 ILE A O 1
ATOM 745 N N . SER A 1 89 ? 6.740 4.944 -0.809 1.00 87.44 89 SER A N 1
ATOM 746 C CA . SER A 1 89 ? 6.425 5.986 0.177 1.00 87.44 89 SER A CA 1
ATOM 747 C C . SER A 1 89 ? 5.070 5.738 0.848 1.00 87.44 89 SER A C 1
ATOM 749 O O . SER A 1 89 ? 4.956 5.835 2.073 1.00 87.44 89 SER A O 1
ATOM 751 N N . LEU A 1 90 ? 4.068 5.318 0.070 1.00 83.75 90 LEU A N 1
ATOM 752 C CA . LEU A 1 90 ? 2.759 4.921 0.585 1.00 83.75 90 LEU A CA 1
ATOM 753 C C . LEU A 1 90 ? 2.826 3.671 1.463 1.00 83.75 90 LEU A C 1
ATOM 755 O O . LEU A 1 90 ? 2.170 3.631 2.503 1.00 83.75 90 LEU A O 1
ATOM 759 N N . LEU A 1 91 ? 3.636 2.676 1.099 1.00 87.12 91 LEU A N 1
ATOM 760 C CA . LEU A 1 91 ? 3.817 1.467 1.899 1.00 87.12 91 LEU A CA 1
ATOM 761 C C . LEU A 1 91 ? 4.445 1.779 3.264 1.00 87.12 91 LEU A C 1
ATOM 763 O O . LEU A 1 91 ? 3.991 1.248 4.274 1.00 87.12 91 LEU A O 1
ATOM 767 N N . ILE A 1 92 ? 5.424 2.686 3.328 1.00 86.19 92 ILE A N 1
ATOM 768 C CA . ILE A 1 92 ? 6.018 3.142 4.597 1.00 86.19 92 ILE A CA 1
ATOM 769 C C . ILE A 1 92 ? 4.987 3.897 5.446 1.00 86.19 92 ILE A C 1
ATOM 771 O O . ILE A 1 92 ? 4.917 3.696 6.662 1.00 86.19 92 ILE A O 1
ATOM 775 N N . LEU A 1 93 ? 4.178 4.758 4.825 1.00 84.56 93 LEU A N 1
ATOM 776 C CA . LEU A 1 93 ? 3.141 5.526 5.514 1.00 84.56 93 LEU A CA 1
ATOM 777 C C . LEU A 1 93 ? 2.069 4.604 6.117 1.00 84.56 93 LEU A C 1
ATOM 779 O O . LEU A 1 93 ? 1.758 4.697 7.306 1.00 84.56 93 LEU A O 1
ATOM 783 N N . PHE A 1 94 ? 1.541 3.682 5.311 1.00 81.50 94 PHE A N 1
ATOM 784 C CA . PHE A 1 94 ? 0.537 2.714 5.748 1.00 81.50 94 PHE A CA 1
ATOM 785 C C . PHE A 1 94 ? 1.104 1.691 6.731 1.00 81.50 94 PHE A C 1
ATOM 787 O O . PHE A 1 94 ? 0.423 1.339 7.693 1.00 81.50 94 PHE A O 1
ATOM 794 N N . GLY A 1 95 ? 2.358 1.275 6.553 1.00 81.94 95 GLY A N 1
ATOM 795 C CA . GLY A 1 95 ? 3.076 0.438 7.508 1.00 81.94 95 GLY A CA 1
ATOM 796 C C . GLY A 1 95 ? 3.175 1.111 8.876 1.00 81.94 95 GLY A C 1
ATOM 797 O O . GLY A 1 95 ? 2.794 0.515 9.881 1.00 81.94 95 GLY A O 1
ATOM 798 N N . ASN A 1 96 ? 3.578 2.384 8.930 1.00 83.06 96 ASN A N 1
ATOM 799 C CA . ASN A 1 96 ? 3.597 3.151 10.181 1.00 83.06 96 ASN A CA 1
ATOM 800 C C . ASN A 1 96 ? 2.205 3.279 10.813 1.00 83.06 96 ASN A C 1
ATOM 802 O O . ASN A 1 96 ? 2.058 3.108 12.025 1.00 83.06 96 ASN A O 1
ATOM 806 N N . PHE A 1 97 ? 1.172 3.528 10.006 1.00 78.94 97 PHE A N 1
ATOM 807 C CA . PHE A 1 97 ? -0.207 3.584 10.487 1.00 78.94 97 PHE A CA 1
ATOM 808 C C . PHE A 1 97 ? -0.676 2.239 11.066 1.00 78.94 97 PHE A C 1
ATOM 810 O O . PHE A 1 97 ? -1.282 2.211 12.140 1.00 78.94 97 PHE A O 1
ATOM 817 N N . ALA A 1 98 ? -0.360 1.125 10.402 1.00 75.25 98 ALA A N 1
ATOM 818 C CA . ALA A 1 98 ? -0.700 -0.219 10.858 1.00 75.25 98 ALA A CA 1
ATOM 819 C C . ALA A 1 98 ? 0.041 -0.580 12.157 1.00 75.25 98 ALA A C 1
ATOM 821 O O . ALA A 1 98 ? -0.582 -1.046 13.112 1.00 75.25 98 ALA A O 1
ATOM 822 N N . LEU A 1 99 ? 1.342 -0.287 12.246 1.00 76.62 99 LEU A N 1
ATOM 823 C CA . LEU A 1 99 ? 2.133 -0.487 13.463 1.00 76.62 99 LEU A CA 1
ATOM 824 C C . LEU A 1 99 ? 1.562 0.311 14.644 1.00 76.62 99 LEU A C 1
ATOM 826 O O . LEU A 1 99 ? 1.390 -0.221 15.741 1.00 76.62 99 LEU A O 1
ATOM 830 N N . HIS A 1 100 ? 1.231 1.583 14.423 1.00 72.25 100 HIS A N 1
ATOM 831 C CA . HIS A 1 100 ? 0.720 2.458 15.475 1.00 72.25 100 HIS A CA 1
ATOM 832 C C . HIS A 1 100 ? -0.717 2.118 15.902 1.00 72.25 100 HIS A C 1
ATOM 834 O O . HIS A 1 100 ? -1.076 2.332 17.056 1.00 72.25 100 HIS A O 1
ATOM 840 N N . THR A 1 101 ? -1.534 1.579 14.995 1.00 69.44 101 THR A N 1
ATOM 841 C CA . THR A 1 101 ? -2.947 1.259 15.259 1.00 69.44 101 THR A CA 1
ATOM 842 C C . THR A 1 101 ? -3.143 -0.145 15.833 1.00 69.44 101 THR A C 1
ATOM 844 O O . THR A 1 101 ? -4.006 -0.324 16.689 1.00 69.44 101 THR A O 1
ATOM 847 N N . TYR A 1 102 ? -2.359 -1.133 15.384 1.00 67.25 102 TYR A N 1
ATOM 848 C CA . TYR A 1 102 ? -2.557 -2.546 15.741 1.00 67.25 102 TYR A CA 1
ATOM 849 C C . TYR A 1 102 ? -1.494 -3.100 16.695 1.00 67.25 102 TYR A C 1
ATOM 851 O O . TYR A 1 102 ? -1.826 -3.946 17.520 1.00 67.25 102 TYR A O 1
ATOM 859 N N . ILE A 1 103 ? -0.237 -2.640 16.613 1.00 66.81 103 ILE A N 1
ATOM 860 C CA . ILE A 1 103 ? 0.881 -3.213 17.393 1.00 66.81 103 ILE A CA 1
ATOM 861 C C . ILE A 1 103 ? 1.186 -2.409 18.658 1.00 66.81 103 ILE A C 1
ATOM 863 O O . ILE A 1 103 ? 1.582 -2.992 19.665 1.00 66.81 103 ILE A O 1
ATOM 867 N N . LYS A 1 104 ? 0.977 -1.088 18.658 1.00 57.06 104 LYS A N 1
ATOM 868 C CA . LYS A 1 104 ? 1.036 -0.282 19.886 1.00 57.06 104 LYS A CA 1
ATOM 869 C C . LYS A 1 104 ? -0.366 -0.153 20.492 1.00 57.06 104 LYS A C 1
ATOM 871 O O . LYS A 1 104 ? -1.079 0.789 20.144 1.00 57.06 104 LYS A O 1
ATOM 876 N N . PRO A 1 105 ? -0.786 -1.018 21.438 1.00 53.41 105 PRO A N 1
ATOM 877 C CA . PRO A 1 105 ? -1.885 -0.643 22.310 1.00 53.41 105 PRO A CA 1
ATOM 878 C C . PRO A 1 105 ? -1.453 0.641 23.020 1.00 53.41 105 PRO A C 1
ATOM 880 O O . PRO A 1 105 ? -0.375 0.691 23.621 1.00 53.41 105 PRO A O 1
ATOM 883 N N . LYS A 1 106 ? -2.256 1.708 22.922 1.00 51.56 106 LYS A N 1
ATOM 884 C CA . LYS A 1 106 ? -2.071 2.881 23.780 1.00 51.56 106 LYS A CA 1
ATOM 885 C C . LYS A 1 106 ? -1.971 2.348 25.207 1.00 51.56 106 LYS A C 1
ATOM 887 O O . LYS A 1 106 ? -2.956 1.817 25.719 1.00 51.56 106 LYS A O 1
ATOM 892 N N . LYS A 1 107 ? -0.805 2.469 25.849 1.00 46.75 107 LYS A N 1
ATOM 893 C CA . LYS A 1 107 ? -0.769 2.406 27.308 1.00 46.75 107 LYS A CA 1
ATOM 894 C C . LYS A 1 107 ? -1.740 3.496 27.749 1.00 46.75 107 LYS A C 1
ATOM 896 O O . LYS A 1 107 ? -1.500 4.670 27.477 1.00 46.75 107 LYS A O 1
ATOM 901 N N . LYS A 1 108 ? -2.881 3.109 28.327 1.00 44.94 108 LYS A N 1
ATOM 902 C CA . LYS A 1 108 ? -3.633 4.024 29.179 1.00 44.94 108 LYS A CA 1
ATOM 903 C C . LYS A 1 108 ? -2.642 4.404 30.269 1.00 44.94 108 LYS A C 1
ATOM 905 O O . LYS A 1 108 ? -2.308 3.563 31.099 1.00 44.94 108 LYS A O 1
ATOM 910 N N . THR A 1 109 ? -2.089 5.606 30.184 1.00 42.75 109 THR A N 1
ATOM 911 C CA . THR A 1 109 ? -1.421 6.216 31.323 1.00 42.75 109 THR A CA 1
ATOM 912 C C . THR A 1 109 ? -2.518 6.384 32.365 1.00 42.75 109 THR A C 1
ATOM 914 O O . THR A 1 109 ? -3.460 7.145 32.141 1.00 42.75 109 THR A O 1
ATOM 917 N N . SER A 1 110 ? -2.471 5.514 33.375 1.00 38.84 110 SER A N 1
ATOM 918 C CA . SER A 1 110 ? -3.257 5.642 34.599 1.00 38.84 110 SER A CA 1
ATOM 919 C C . SER A 1 110 ? -2.842 6.887 35.364 1.00 38.84 110 SER A C 1
ATOM 921 O O . SER A 1 110 ? -1.685 7.326 35.179 1.00 38.84 110 SER A O 1
#

pLDDT: mean 72.26, std 11.32, range [38.84, 87.44]

Radius of gyration: 17.51 Å; Cα contacts (8 Å, |Δi|>4): 52; chains: 1; bounding box: 43×16×59 Å

Mean predicted aligned error: 10.09 Å

Nearest PDB structures (foldseek):
  5gof-assembly1_A  TM=6.541E-01  e=5.768E+00  Homo sapiens
  9had-assembly1_A  TM=4.044E-01  e=9.254E+00  Dermatophagoides farinae

InterPro domains:
  IPR002076 ELO family [PF01151] (1-109)
  IPR002076 ELO family [PTHR11157] (2-104)

Sequence (110 aa):
MWVNTSVGYDGDIYYIIVVNSFVHFVMYLYYYLSSVKFKVPIFAKACVTYLQMLQFLSIILPGFYVLFVRHYCPYPRKLVGLSFYYCISLLILFGNFALHTYIKPKKKTS

Organism: NCBI:txid1237627

Foldseek 3Di:
DVVVVVFDDDPLVVVLVVLVVVLVVLVVVLVVCVVVVDPRDVVSVLVSLVSLLVSLVSLLVVLVCCQPVDDPDPGDNVVSVVSNVVSVVVNVVSVVVSCVSPVDDPPPPD

=== Feature glossary ===
The record interleaves many kinds of information about one protein. Here is each kind framed as the question it answers.

Q: What known structures does this most resemble?
A: Structural nearest neighbors (via Foldseek easy-search vs the PDB). Reported per hit: target PDB id, E-v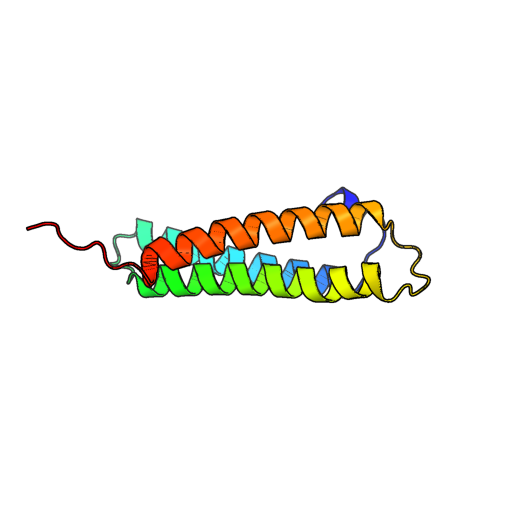alue, and alignment TM-score. A TM-score above ~0.5 is the conventional threshold for 'same fold'.

Q: Where is each backbone atom in 3D?
A: The mmCIF table is the protein's shape written out atom by atom. For each backbone N, Cα, C, and carbonyl O, it records an (x, y, z) coordinate triple in Å plus the residue type, chain letter, and residue number.

Q: What are the backbone torsion angles?
A: The φ/ψ torsion pair specifies the backbone conformation at each residue. φ rotates about the N–Cα bond, ψ about the Cα–C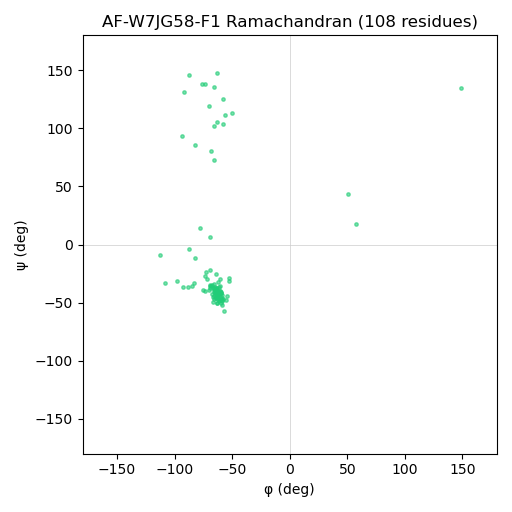 bond. Steric clashes forbid most of the (φ, ψ) plane — the allowed regions (α-helix basin, β-sheet basin, left-handed helix) are the Ramachandran-allowed regions.

Q: Which residues are buried vs exposed?
A: Solvent-accessible surface area (SASA) is the area in Å² traced out by the centre of a 1.4 Å probe sphere (a water molecule) rolled over the protein's van der Waals surface (Shrake–Rupley / Lee–Richards construction). Buried residues have near-zero SASA; fully exposed residues can exceed 200 Å². The total SASA scales roughly with the number of surface residues.

Q: How confident is the AlphaFold model at each residue?
A: pLDDT is the predicted lDDT-Cα score: AlphaFold's confidence that the local environment of each residue (all inter-atomic distances within 15 Å) is correctly placed. It is a per-residue number between 0 and 100, with higher meaning more reliable.

Q: What does the local fold look like, residue by residue?
A: 3Di is Foldseek's structural alphabet. Each residue is assigned one of twenty discrete states based on how its Cα sits relative to its spatial (not sequential) neighbors. Aligning 3Di strings finds structural homologs roughly as well as full 3D superposition, but orders of magnitude faster.

Q: How big and how compact is the whole molecule?
A: Radius of gyration (Rg) is the root-mean-square distance of Cα atoms from their centroid — a single number for overall size and compactness. A globular domain of N residues has Rg ≈ 2.2·N^0.38 Å; an extended or disordered chain has a much larger Rg. The Cα contact count is the number of residue pairs whose Cα atoms are within 8 Å and are more than four positions apart in sequence — a standard proxy for tertiary packing density. The bounding box is the smallest axis-aligned box enclosing all Cα atoms.

Q: Which residues are in helices, strands, or loops?
A: DSSP 8-state secondary structure assigns each residue one of H (α-helix), G (3₁₀-helix), I (π-helix), E (extended β-strand), B (isolated β-bridge), T (hydrogen-bonded turn), S (bend), or '-' (coil). The assignment is computed from backbone hydrogen-bond geometry via the Kabsch–Sander algorithm.

Q: How mobile is each atom in the crystal?
A: Crystallographic B-factors measure how much each atom's electr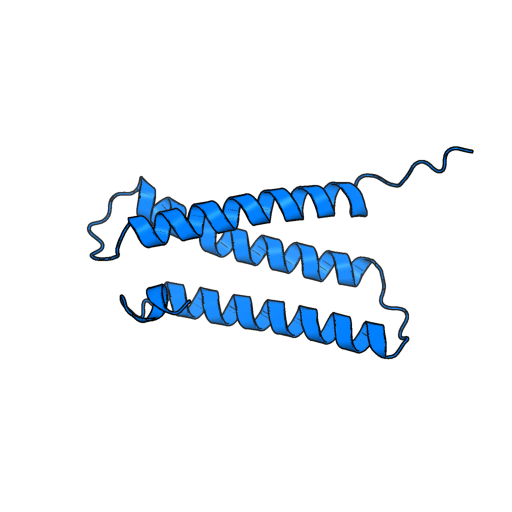on density is smeared out, in Å². They rise in mobile loops and surface residues and fall in the buried interior. In AlphaFold models this column is repurposed to hold pLDDT instead.

Q: What if only a Cα trace is available?
A: P-SEA three-state annotation labels each residue as helix, strand, or coil based purely on the geometry of the Cα trace. It serves as a fallback when the full backbone (and thus DSSP) is unavailable.

Q: What family and function is it annotated with?
A: Database cross-references. InterPro integrates a dozen domain/family signature databases into unified entries with residue-range hits. GO terms attach function/process/location labels with evidence codes. CATH codes position the fold in a four-level structural taxonomy. Organism is the NCBI-taxonomy species nam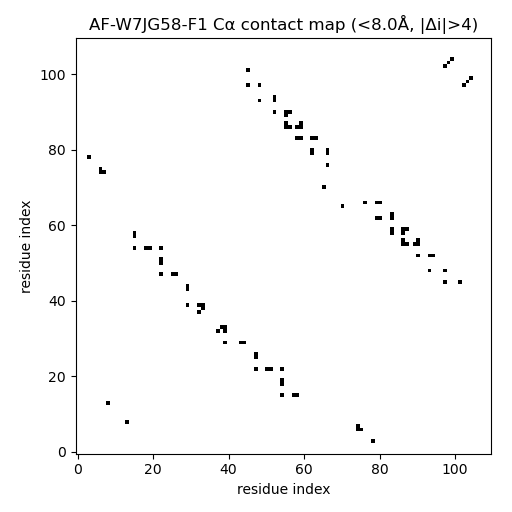e.

Q: Are the domains correctly placed relative to each other?
A: Predicted Aligned Error (PAE) is an AlphaFold confidence matrix: entry (i, j) is the expected error in the position of residue j, in ångströms, when the prediction is superimposed on the true structure at residue i. Low PAE within a block of residues means that block is internally rigid and well-predicted; high PAE between two blocks means their relative placement is uncertain even if each block individually is confident.

Q: What do the diagnostic plots show?
A: Three diagnostic plots accompany the record. The Cα contact map visualizes the tertiary structure as a 2D adjacency matrix (8 Å cutoff, sequence-local contacts suppressed). The Ramachandran plot shows the distribution of backbone (φ, ψ) torsions, with points in the α and β basins reflecting secondary structure content. The PAE plot shows AlphaFold's inter-residue confidence as a color matrix.

Q: What is the amino-acid chain?
A: Primary structure: the covalent order of the twenty standard amino acids along the backbone. Two proteins with the same sequence will (almost always) fold to the same structure; two with 30% identity often share a fold but not the details.

Q: What do the rendered images show?
A: The six renders are orthographic views along the three Cartesian axes in both directions. Representation (cartoon, sticks, or surface) and color scheme (sequence-rainbow or by-chain) vary across proteins so the training set covers all the common visualization conventions.